Protein AF-A0A7V9UCH5-F1 (afdb_monomer)

Solvent-accessible surface area (backbone atoms only — not comparable to full-atom values): 6329 Å² total; per-residue (Å²): 88,45,33,41,37,42,31,47,57,56,48,76,75,49,73,40,84,91,76,54,32,38,32,29,45,32,47,28,43,36,39,64,45,39,41,40,34,38,43,32,43,37,39,33,37,66,44,87,89,58,52,33,31,42,31,33,33,50,30,40,36,44,40,34,38,78,88,74,46,42,37,34,37,34,35,42,26,71,41,32,39,32,41,42,86,76,27,41,30,43,34,37,29,34,36,76,25,32,34,72,64,29,42,76,19,37,38,40,36,38,35,43,33,41,55,63,78,67,40,28,42,34,42,37,42,34,56,67,53,66,57,74,89,129

Sequence (134 aa):
MKGEFQQLAAAPTGYDPETEKFTAVGIASVTGDLAGFWVEHLKFTIDPLTGNAKGTSDQTFYGRASDGTSGTLRVFERIVTIDGATHVSHAEGKILGGTGDWKKSSGYYWADGFLAGPTGVGDWCANWVRPRRG

Secondary structure (DSSP, 8-state):
-EEEEEEEPPEEEEEETTTTEEEEEEEEEEEESEEEEEEEEEEEEE-TTT--EEEEEEEEEEEEETTS-EEEEEEEEEEEEE-TTT-EEEEEEEEEEESGGGTT-EEEEEEEEEEETTEEEEEEEEEEEPPPP-

Radius of gyration: 15.06 Å; Cα contacts (8 Å, |Δi|>4): 393; chains: 1; bounding box: 37×26×45 Å

Nearest PDB structures (foldseek):
  3jty-assembly4_D  TM=3.727E-01  e=6.608E+00  Pseudomonas protegens Pf-5

Foldseek 3Di:
DKWKKKWFDWAWDDADPVVQKTWTWIKIAIDDQWGFMKIKIWIWHADPVFRKIWTKIWIKTFTAGPVGFGWIWTKIWPIWIAGSVQQKIKTKIWTPAIDGQTGPKIWIKMWIWGQPDRMIMTMIDIDMDGDDDD

Structure (mmCIF, N/CA/C/O backbone):
data_AF-A0A7V9UCH5-F1
#
_entry.id   AF-A0A7V9UCH5-F1
#
loop_
_atom_site.group_PDB
_atom_site.id
_atom_site.type_symbol
_atom_site.label_atom_id
_atom_site.label_alt_id
_atom_site.label_comp_id
_atom_site.label_asym_id
_atom_site.label_entity_id
_atom_site.label_seq_id
_atom_site.pdbx_PDB_ins_code
_atom_site.Cartn_x
_atom_site.Cartn_y
_atom_site.Cartn_z
_atom_site.occupancy
_atom_site.B_iso_or_equiv
_atom_site.auth_seq_id
_atom_site.auth_comp_id
_atom_site.auth_asym_id
_atom_site.auth_atom_id
_atom_site.pdbx_PDB_model_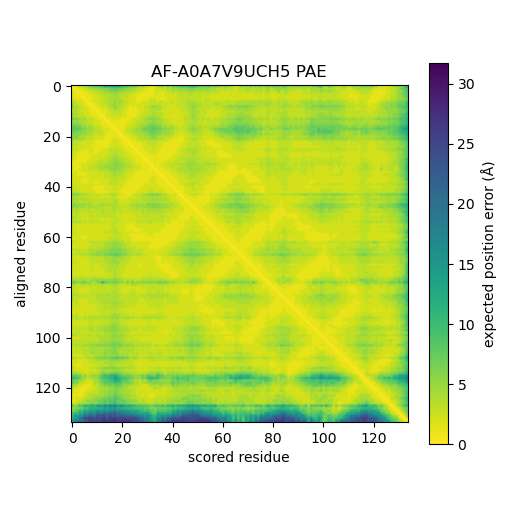num
ATOM 1 N N . MET A 1 1 ? -5.485 -8.896 12.010 1.00 88.62 1 MET A N 1
ATOM 2 C CA . MET A 1 1 ? -6.548 -8.577 11.042 1.00 88.62 1 MET A CA 1
ATOM 3 C C . MET A 1 1 ? -6.059 -8.933 9.663 1.00 88.62 1 MET A C 1
ATOM 5 O O . MET A 1 1 ? -4.854 -8.869 9.447 1.00 88.62 1 MET A O 1
ATOM 9 N N . LYS A 1 2 ? -6.957 -9.345 8.780 1.00 94.38 2 LYS A N 1
ATOM 10 C CA . LYS A 1 2 ? -6.638 -9.782 7.427 1.00 94.38 2 LYS A CA 1
ATOM 11 C C . LYS A 1 2 ? -7.777 -9.483 6.464 1.00 94.38 2 LYS A C 1
ATOM 13 O O . LYS A 1 2 ? -8.922 -9.287 6.886 1.00 94.38 2 LYS A O 1
ATOM 18 N N . GLY A 1 3 ? -7.469 -9.519 5.182 1.00 94.94 3 GLY A N 1
ATOM 19 C CA . GLY A 1 3 ? -8.465 -9.403 4.138 1.00 94.94 3 GLY A CA 1
ATOM 20 C C . GLY A 1 3 ? -7.841 -9.354 2.758 1.00 94.94 3 GLY A C 1
ATOM 21 O O . GLY A 1 3 ? -6.657 -9.630 2.597 1.00 94.94 3 GLY A O 1
ATOM 22 N N . GLU A 1 4 ? -8.657 -8.951 1.800 1.00 96.94 4 GLU A N 1
ATOM 23 C CA . GLU A 1 4 ? -8.304 -8.872 0.388 1.00 96.94 4 GLU A CA 1
ATOM 24 C C . GLU A 1 4 ? -8.327 -7.413 -0.065 1.00 96.94 4 GLU A C 1
ATOM 26 O O . GLU A 1 4 ? -9.062 -6.582 0.493 1.00 96.94 4 GLU A O 1
ATOM 31 N N . PHE A 1 5 ? -7.556 -7.105 -1.102 1.00 96.62 5 PHE A N 1
ATOM 32 C CA . PHE A 1 5 ? -7.622 -5.834 -1.803 1.00 96.62 5 PHE A CA 1
ATOM 33 C C . PHE A 1 5 ? -7.797 -6.020 -3.311 1.00 96.62 5 PHE A C 1
ATOM 35 O O . PHE A 1 5 ? -7.353 -7.000 -3.910 1.00 96.62 5 PHE A O 1
ATOM 42 N N . GLN A 1 6 ? -8.426 -5.025 -3.930 1.00 96.62 6 GLN A N 1
ATOM 43 C CA . GLN A 1 6 ? -8.403 -4.818 -5.374 1.00 96.62 6 GLN A CA 1
ATOM 44 C C . GLN A 1 6 ? -7.876 -3.420 -5.645 1.00 96.62 6 GLN A C 1
ATOM 46 O O . GLN A 1 6 ? -8.398 -2.445 -5.104 1.00 96.6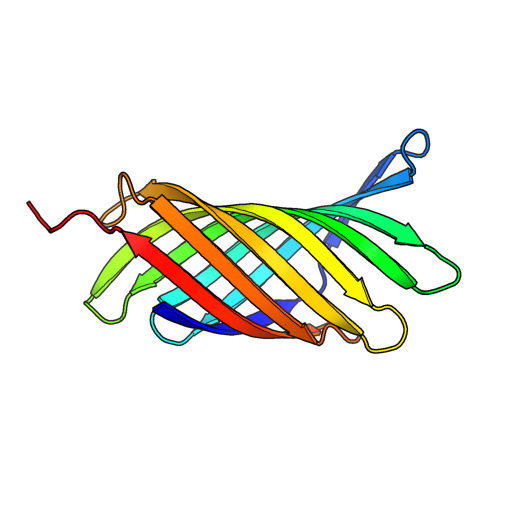2 6 GLN A O 1
ATOM 51 N N . GLN A 1 7 ? -6.851 -3.326 -6.477 1.00 94.56 7 GLN A N 1
ATOM 52 C CA . GLN A 1 7 ? -6.137 -2.098 -6.770 1.00 94.56 7 GLN A CA 1
ATOM 53 C C . GLN A 1 7 ? -6.377 -1.659 -8.208 1.00 94.56 7 GLN A C 1
ATOM 55 O O . GLN A 1 7 ? -6.352 -2.470 -9.133 1.00 94.56 7 GLN A O 1
ATOM 60 N N . LEU A 1 8 ? -6.582 -0.360 -8.399 1.00 91.94 8 LEU A N 1
ATOM 61 C CA . LEU A 1 8 ? -6.499 0.268 -9.713 1.00 91.94 8 LEU A CA 1
ATOM 6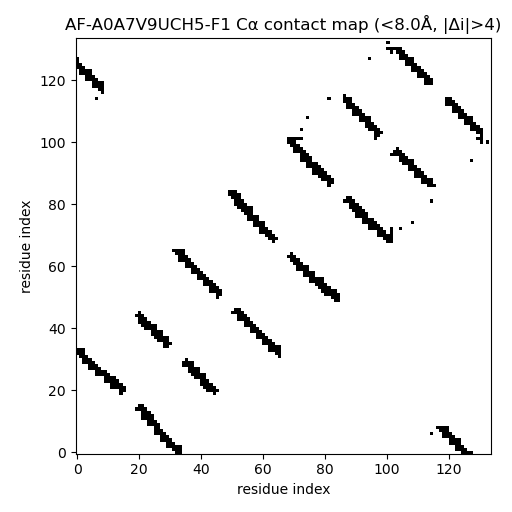2 C C . LEU A 1 8 ? -5.059 0.703 -9.985 1.00 91.94 8 LEU A C 1
ATOM 64 O O . LEU A 1 8 ? -4.315 1.022 -9.055 1.00 91.94 8 LEU A O 1
ATOM 68 N N . ALA A 1 9 ? -4.679 0.770 -11.260 1.00 88.06 9 ALA A N 1
ATOM 69 C CA . ALA A 1 9 ? -3.397 1.332 -11.656 1.00 88.06 9 ALA A CA 1
ATOM 70 C C . ALA A 1 9 ? -3.205 2.729 -11.052 1.00 88.06 9 ALA A C 1
ATOM 72 O O . ALA A 1 9 ? -4.069 3.603 -11.168 1.00 88.06 9 ALA A O 1
ATOM 73 N N . ALA A 1 10 ? -2.057 2.931 -10.408 1.00 91.88 10 ALA A N 1
ATOM 74 C CA . ALA A 1 10 ? -1.714 4.220 -9.841 1.00 91.88 10 ALA A CA 1
ATOM 75 C C . ALA A 1 10 ? -1.480 5.244 -10.959 1.00 91.88 10 ALA A C 1
ATOM 77 O O . ALA A 1 10 ? -0.784 4.972 -11.938 1.00 91.88 10 ALA A O 1
ATOM 78 N N . ALA A 1 11 ? -2.039 6.440 -10.798 1.00 93.56 11 ALA A N 1
ATOM 79 C CA . ALA A 1 11 ? -1.849 7.538 -11.732 1.00 93.56 11 ALA A CA 1
ATOM 80 C C . ALA A 1 11 ? -0.510 8.236 -11.440 1.00 93.56 11 ALA A C 1
ATOM 82 O O . ALA A 1 11 ? -0.335 8.745 -10.325 1.00 93.56 11 ALA A O 1
ATOM 83 N N . PRO A 1 12 ? 0.433 8.298 -12.399 1.00 93.56 12 PRO A N 1
ATOM 84 C CA . PRO A 1 12 ? 1.668 9.052 -12.224 1.00 93.56 12 PRO A CA 1
ATOM 85 C C . PRO A 1 12 ? 1.373 10.535 -11.990 1.00 93.56 12 PRO A C 1
ATOM 87 O O . PRO A 1 12 ? 0.542 11.133 -12.671 1.00 93.56 12 PRO A O 1
ATOM 90 N N . THR A 1 13 ? 2.071 11.136 -11.035 1.00 97.00 13 THR A N 1
ATOM 91 C CA . THR A 1 13 ? 1.947 12.560 -10.688 1.00 97.00 13 THR A CA 1
ATOM 92 C C . THR A 1 13 ? 3.239 13.339 -10.894 1.00 97.00 13 THR A C 1
ATOM 94 O O . THR A 1 13 ? 3.208 14.567 -10.912 1.00 97.00 13 THR A O 1
ATOM 97 N N . GLY A 1 14 ? 4.367 12.653 -11.077 1.00 95.19 14 GLY A N 1
ATOM 98 C CA . GLY A 1 14 ? 5.650 13.295 -11.316 1.00 95.19 14 GLY A CA 1
ATOM 99 C C . GLY A 1 14 ? 6.779 12.303 -11.556 1.00 95.19 14 GLY A C 1
ATOM 100 O O . GLY A 1 14 ? 6.663 11.111 -11.264 1.00 95.19 14 GLY A O 1
ATOM 101 N N . TYR A 1 15 ? 7.875 12.831 -12.091 1.00 95.31 15 TYR A N 1
ATOM 102 C CA . TYR A 1 15 ? 9.137 12.133 -12.275 1.00 95.31 15 TYR A CA 1
ATOM 103 C C . TYR A 1 15 ? 10.279 13.096 -11.961 1.00 95.31 15 TYR A C 1
ATOM 105 O O . TYR A 1 15 ? 10.307 14.215 -12.475 1.00 95.31 15 TYR A O 1
ATOM 113 N N . ASP A 1 16 ? 11.193 12.659 -11.106 1.00 93.31 16 ASP A N 1
ATOM 114 C CA . ASP A 1 16 ? 12.435 13.354 -10.803 1.00 93.31 16 ASP A CA 1
ATOM 115 C C . ASP A 1 16 ? 13.585 12.667 -11.558 1.00 93.31 16 ASP A C 1
ATOM 117 O O . ASP A 1 16 ? 13.951 11.544 -11.197 1.00 93.31 16 ASP A O 1
ATOM 121 N N . PRO A 1 17 ? 14.158 13.308 -12.593 1.00 89.69 17 PRO A N 1
ATOM 122 C CA . PRO A 1 17 ? 15.239 12.727 -13.380 1.00 89.69 17 PRO A CA 1
ATOM 123 C C . PRO A 1 17 ? 16.577 12.662 -12.637 1.00 89.69 17 PRO A C 1
ATOM 125 O O . PRO A 1 17 ? 17.435 11.890 -13.047 1.00 89.69 17 PRO A O 1
ATOM 128 N N . GLU A 1 18 ? 16.787 13.443 -11.572 1.00 91.12 18 GLU A N 1
ATOM 129 C CA . GLU A 1 18 ? 18.043 13.407 -10.810 1.00 91.12 18 GLU A CA 1
ATOM 130 C C . GLU A 1 18 ? 18.102 12.189 -9.890 1.00 91.12 18 GLU A C 1
ATOM 132 O O . GLU A 1 18 ? 19.169 11.621 -9.660 1.00 91.12 18 GLU A O 1
ATOM 137 N N . THR A 1 19 ? 16.948 11.789 -9.353 1.00 88.06 19 THR A N 1
ATOM 138 C CA . THR A 1 19 ? 16.840 10.638 -8.449 1.00 88.06 19 THR A CA 1
ATOM 139 C C . THR A 1 19 ? 16.214 9.405 -9.094 1.00 88.06 19 THR A C 1
ATOM 141 O O . THR A 1 19 ? 16.108 8.376 -8.425 1.00 88.06 19 THR A O 1
ATOM 144 N N . GLU A 1 20 ? 15.802 9.511 -10.360 1.00 90.06 20 GLU A N 1
ATOM 145 C CA . GLU A 1 20 ? 15.079 8.493 -11.139 1.00 90.06 20 GLU A CA 1
ATOM 146 C C . GLU A 1 20 ? 13.816 7.976 -10.422 1.00 90.06 20 GLU A C 1
ATOM 148 O O . GLU A 1 20 ? 13.431 6.807 -10.525 1.00 90.06 20 GLU A O 1
ATOM 153 N N . LYS A 1 21 ? 13.159 8.857 -9.656 1.00 94.06 21 LYS A N 1
ATOM 154 C CA . LYS A 1 21 ? 11.978 8.519 -8.854 1.00 94.06 21 LYS A CA 1
ATOM 155 C C . LYS A 1 21 ? 10.703 9.018 -9.497 1.00 94.06 21 LYS A C 1
ATOM 157 O O . LYS A 1 21 ? 10.551 10.196 -9.806 1.00 94.06 21 LYS A O 1
ATOM 162 N N . PHE A 1 22 ? 9.734 8.126 -9.574 1.00 94.44 22 PHE A N 1
ATOM 163 C CA . PHE A 1 22 ? 8.364 8.429 -9.934 1.00 94.44 22 PHE A CA 1
ATOM 164 C C . PHE A 1 22 ? 7.530 8.651 -8.677 1.00 94.44 22 PHE A C 1
ATOM 166 O O . PHE A 1 22 ? 7.704 7.968 -7.661 1.00 94.44 22 PHE A O 1
ATOM 173 N N . THR A 1 23 ? 6.586 9.579 -8.763 1.00 96.81 23 THR A N 1
ATOM 174 C CA . THR A 1 23 ? 5.501 9.710 -7.792 1.00 96.81 23 THR A CA 1
ATOM 175 C C . THR A 1 23 ? 4.187 9.326 -8.444 1.00 96.81 23 THR A C 1
ATOM 177 O O . THR A 1 23 ? 3.954 9.644 -9.610 1.00 96.81 23 THR A O 1
ATOM 180 N N . ALA A 1 24 ? 3.310 8.661 -7.699 1.00 96.06 24 ALA A N 1
ATOM 181 C CA . ALA A 1 24 ? 1.983 8.293 -8.181 1.00 96.06 24 ALA A CA 1
ATOM 182 C C . ALA A 1 24 ? 0.951 8.314 -7.055 1.00 96.06 24 ALA A C 1
ATOM 184 O O . ALA A 1 24 ? 1.306 8.298 -5.873 1.00 96.06 24 ALA A O 1
ATOM 185 N N . VAL A 1 25 ? -0.324 8.347 -7.434 1.00 97.12 25 VAL A N 1
ATOM 186 C CA . VAL A 1 25 ? -1.451 8.196 -6.512 1.00 97.12 25 VAL A CA 1
ATOM 187 C C . VAL A 1 25 ? -2.264 6.969 -6.901 1.00 97.12 25 VAL A C 1
ATOM 189 O O . VAL A 1 25 ? -2.685 6.844 -8.051 1.00 97.12 25 VAL A O 1
ATOM 192 N N . GLY A 1 26 ? -2.463 6.066 -5.946 1.00 94.94 26 GLY A N 1
ATOM 193 C CA . GLY A 1 26 ? -3.224 4.829 -6.101 1.00 94.94 26 GLY A CA 1
ATOM 194 C C . GLY A 1 26 ? -4.483 4.810 -5.241 1.00 94.94 26 GLY A C 1
ATOM 195 O O . GLY A 1 26 ? -4.596 5.544 -4.256 1.00 94.94 26 GLY A O 1
ATOM 196 N N . ILE A 1 27 ? -5.433 3.959 -5.627 1.00 96.38 27 ILE A N 1
ATOM 197 C CA . ILE A 1 27 ? -6.604 3.619 -4.818 1.00 96.38 27 ILE A CA 1
ATOM 198 C C . ILE A 1 27 ? -6.766 2.102 -4.835 1.00 96.38 27 ILE A C 1
ATOM 200 O O . ILE A 1 27 ? -6.753 1.487 -5.907 1.00 96.38 27 ILE A O 1
ATOM 204 N N . ALA A 1 28 ? -6.979 1.521 -3.656 1.00 96.31 28 ALA A N 1
ATOM 205 C CA . ALA A 1 28 ? -7.300 0.110 -3.502 1.00 96.31 28 ALA A CA 1
ATOM 206 C C . ALA A 1 28 ? -8.554 -0.065 -2.644 1.00 96.31 28 ALA A C 1
ATOM 208 O O . ALA A 1 28 ? -8.639 0.470 -1.542 1.00 96.31 28 ALA A O 1
ATOM 209 N N . SER A 1 29 ? -9.545 -0.812 -3.125 1.00 97.56 29 SER A N 1
ATOM 210 C CA . SER A 1 29 ? -10.682 -1.231 -2.301 1.00 97.56 29 SER A CA 1
ATOM 211 C C . SER A 1 29 ? -10.296 -2.420 -1.433 1.00 97.56 29 SER A C 1
ATOM 213 O O . SER A 1 29 ? -9.546 -3.282 -1.883 1.00 97.56 29 SER A O 1
ATOM 215 N N . VAL A 1 30 ? -10.836 -2.485 -0.219 1.00 96.44 30 VAL A N 1
ATOM 216 C CA . VAL A 1 30 ? -10.476 -3.476 0.799 1.00 96.44 30 VAL A CA 1
ATOM 217 C C . VAL A 1 30 ? -11.722 -4.169 1.325 1.00 96.44 30 VAL A C 1
ATOM 219 O O . VAL A 1 30 ? -12.726 -3.509 1.615 1.00 96.44 30 VAL A O 1
ATOM 222 N N . THR A 1 31 ? -11.635 -5.485 1.505 1.00 96.69 31 THR A N 1
ATOM 223 C CA . THR A 1 31 ? -12.650 -6.301 2.184 1.00 96.69 31 THR A CA 1
ATOM 224 C C . THR A 1 31 ? -12.002 -7.269 3.184 1.00 96.69 31 THR A C 1
ATOM 226 O O . THR A 1 31 ? -10.781 -7.414 3.204 1.00 96.69 31 THR A O 1
ATOM 229 N N . GLY A 1 32 ? -12.802 -7.907 4.049 1.00 94.56 32 GLY A N 1
ATOM 230 C CA . GLY A 1 32 ? -12.335 -8.795 5.122 1.00 94.56 32 GLY A CA 1
ATOM 231 C C . GLY A 1 32 ? -12.621 -8.221 6.511 1.00 94.56 32 GLY A C 1
ATOM 232 O O . GLY A 1 32 ? -13.730 -7.753 6.776 1.00 94.56 32 GLY A O 1
ATOM 233 N N . ASP A 1 33 ? -11.624 -8.232 7.403 1.00 94.06 33 ASP A N 1
ATOM 234 C CA . ASP A 1 33 ? -11.750 -7.643 8.748 1.00 94.06 33 ASP A CA 1
ATOM 235 C C . ASP A 1 33 ? -11.978 -6.123 8.710 1.00 94.06 33 ASP A C 1
ATOM 237 O O . ASP A 1 33 ? -12.541 -5.548 9.647 1.00 94.06 33 ASP A O 1
ATOM 241 N N . LEU A 1 34 ? -11.551 -5.483 7.619 1.00 94.00 34 LEU A N 1
ATOM 242 C CA . LEU A 1 34 ? -11.832 -4.095 7.276 1.00 94.00 34 LEU A CA 1
ATOM 243 C C . LEU A 1 34 ? -12.585 -4.043 5.943 1.00 94.00 34 LEU A C 1
ATOM 245 O O . LEU A 1 34 ? -12.320 -4.833 5.041 1.00 94.00 34 LEU A O 1
ATOM 249 N N . ALA A 1 35 ? -13.493 -3.081 5.808 1.00 97.31 35 ALA A N 1
ATOM 250 C CA . ALA A 1 35 ? -14.190 -2.780 4.564 1.00 97.31 35 ALA A CA 1
ATOM 251 C C . ALA A 1 35 ? -14.096 -1.280 4.266 1.00 97.31 35 ALA A C 1
ATOM 253 O O . ALA A 1 35 ? -14.467 -0.456 5.111 1.00 97.31 35 ALA A O 1
ATOM 254 N N . GLY A 1 36 ? -13.598 -0.923 3.082 1.00 97.50 36 GLY A N 1
ATOM 255 C CA . GLY A 1 36 ? -13.328 0.468 2.718 1.00 97.50 36 GLY A CA 1
ATOM 256 C C . GLY A 1 36 ? -12.367 0.599 1.541 1.00 97.50 36 GLY A C 1
ATOM 257 O O . GLY A 1 36 ? -12.372 -0.240 0.643 1.00 97.50 36 GLY A O 1
ATOM 258 N N . PHE A 1 37 ? -11.541 1.643 1.550 1.00 97.69 37 PHE A N 1
ATOM 259 C CA . PHE A 1 37 ? -10.507 1.848 0.536 1.00 97.69 37 PHE A CA 1
ATOM 260 C C . PHE A 1 37 ? -9.264 2.548 1.095 1.00 97.69 37 PHE A C 1
ATOM 262 O O . PHE A 1 37 ? -9.357 3.351 2.025 1.00 97.69 37 PHE A O 1
ATOM 269 N N . TRP A 1 38 ? -8.110 2.256 0.505 1.00 97.06 38 TRP A N 1
ATOM 270 C CA . TRP A 1 38 ? -6.865 2.999 0.662 1.00 97.06 38 TRP A CA 1
ATOM 271 C C . TRP A 1 38 ? -6.760 4.093 -0.397 1.00 97.06 38 TRP A C 1
ATOM 273 O O . TRP A 1 38 ? -7.128 3.890 -1.552 1.00 97.06 38 TRP A O 1
ATOM 283 N N . VAL A 1 39 ? -6.223 5.241 0.006 1.00 97.75 39 VAL A N 1
ATOM 284 C CA . VAL A 1 39 ? -5.608 6.231 -0.883 1.00 97.75 39 VAL A CA 1
ATOM 285 C C . VAL A 1 39 ? -4.111 6.185 -0.632 1.00 97.75 39 VAL A C 1
ATOM 287 O O . VAL A 1 39 ? -3.679 6.325 0.513 1.00 97.75 39 VAL A O 1
ATOM 290 N N . GLU A 1 40 ? -3.334 5.997 -1.688 1.00 96.38 40 GLU A N 1
ATOM 291 C CA . GLU A 1 40 ? -1.910 5.685 -1.608 1.00 96.38 40 GLU A CA 1
ATOM 292 C C . GLU A 1 40 ? -1.090 6.761 -2.309 1.00 96.38 40 GLU A C 1
ATOM 294 O O . GLU A 1 40 ? -1.358 7.099 -3.460 1.00 96.38 40 GLU A O 1
ATOM 299 N N . HIS A 1 41 ? -0.062 7.276 -1.642 1.00 97.50 41 HIS A N 1
ATOM 300 C CA . HIS A 1 41 ? 0.931 8.163 -2.234 1.00 97.50 41 HIS A CA 1
ATOM 301 C C . HIS A 1 41 ? 2.253 7.420 -2.369 1.00 97.50 41 HIS A C 1
ATOM 303 O O . HIS A 1 41 ? 2.987 7.229 -1.397 1.00 97.50 41 HIS A O 1
ATOM 309 N N . LEU A 1 42 ? 2.554 7.022 -3.598 1.00 96.19 42 LEU A N 1
ATOM 310 C CA . LEU A 1 42 ? 3.661 6.141 -3.928 1.00 96.19 42 LEU A CA 1
ATOM 311 C C . LEU A 1 42 ? 4.884 6.948 -4.362 1.00 96.19 42 LEU A C 1
ATOM 313 O O . LEU A 1 42 ? 4.770 7.956 -5.066 1.00 96.19 42 LEU A O 1
ATOM 317 N N . LYS A 1 43 ? 6.065 6.467 -3.972 1.00 96.81 43 LYS A N 1
ATOM 318 C CA . LYS A 1 43 ? 7.363 6.918 -4.487 1.00 96.81 43 LYS A CA 1
ATOM 319 C C . LYS A 1 43 ? 8.198 5.701 -4.843 1.00 96.81 43 LYS A C 1
ATOM 321 O O . LYS A 1 43 ? 8.521 4.933 -3.940 1.00 96.81 43 LYS A O 1
ATOM 326 N N . PHE A 1 44 ? 8.562 5.531 -6.109 1.00 94.88 44 PHE A N 1
ATOM 327 C CA . PHE A 1 44 ? 9.257 4.332 -6.583 1.00 94.88 44 PHE A CA 1
ATOM 328 C C . PHE A 1 44 ? 10.318 4.635 -7.638 1.00 94.88 44 PHE A C 1
ATOM 330 O O . PHE A 1 44 ? 10.235 5.622 -8.362 1.00 94.88 44 PHE A O 1
ATOM 337 N N . THR A 1 45 ? 11.301 3.751 -7.726 1.00 95.00 45 THR A N 1
ATOM 338 C CA . THR A 1 45 ? 12.225 3.611 -8.856 1.00 95.00 45 THR A CA 1
ATOM 339 C C . THR A 1 45 ? 11.809 2.384 -9.663 1.00 95.00 45 THR A C 1
ATOM 341 O O . THR A 1 45 ? 11.434 1.377 -9.055 1.00 95.00 45 THR A O 1
ATOM 344 N N . ILE A 1 46 ? 11.892 2.450 -10.992 1.00 92.56 46 ILE A N 1
ATOM 345 C CA . ILE A 1 46 ? 11.612 1.322 -11.895 1.00 92.56 46 ILE A CA 1
ATOM 346 C C . ILE A 1 46 ? 12.857 1.055 -12.729 1.00 92.56 46 ILE A C 1
ATOM 348 O O . ILE A 1 46 ? 13.380 1.972 -13.354 1.00 92.56 46 ILE A O 1
ATOM 352 N N . ASP A 1 47 ? 13.296 -0.198 -12.770 1.00 92.88 47 ASP A N 1
ATOM 353 C CA . ASP A 1 47 ? 14.254 -0.659 -13.768 1.00 92.88 47 ASP A CA 1
ATOM 354 C C . ASP A 1 47 ? 13.512 -0.877 -15.100 1.00 92.88 47 ASP A C 1
ATOM 356 O O . ASP A 1 47 ? 12.671 -1.776 -15.189 1.00 92.88 47 ASP A O 1
ATOM 360 N N . PRO A 1 48 ? 13.793 -0.084 -16.149 1.00 88.00 48 PRO A N 1
ATOM 361 C CA . PRO A 1 48 ? 13.075 -0.176 -17.416 1.00 88.00 48 PRO A CA 1
ATOM 362 C C . PRO A 1 48 ? 13.373 -1.461 -18.202 1.00 88.00 48 PRO A C 1
ATOM 364 O O . PRO A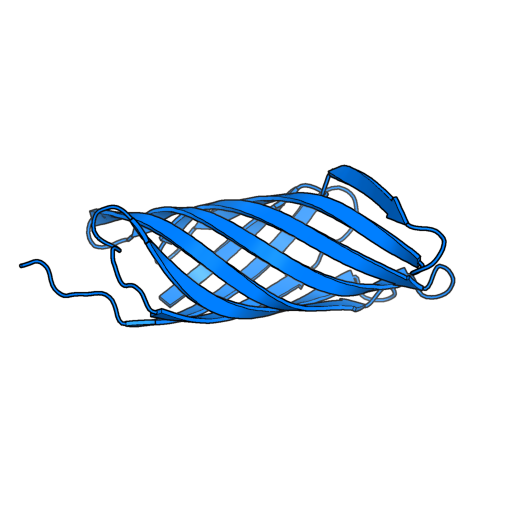 1 48 ? 12.618 -1.790 -19.114 1.00 88.00 48 PRO A O 1
ATOM 367 N N . LEU A 1 49 ? 14.456 -2.182 -17.889 1.00 93.31 49 LEU A N 1
ATOM 368 C CA . LEU A 1 49 ? 14.817 -3.426 -18.574 1.00 93.31 49 LEU A CA 1
ATOM 369 C C . LEU A 1 49 ? 14.071 -4.624 -17.997 1.00 93.31 49 LEU A C 1
ATOM 371 O O . LEU A 1 49 ? 13.639 -5.500 -18.743 1.00 93.31 49 LEU A O 1
ATOM 375 N N . THR A 1 50 ? 13.946 -4.673 -16.672 1.00 94.81 50 THR A N 1
ATOM 376 C CA . THR A 1 50 ? 13.326 -5.805 -15.968 1.00 94.81 50 THR A CA 1
ATOM 377 C C . THR A 1 50 ? 11.880 -5.540 -15.565 1.00 94.81 50 THR A C 1
ATOM 379 O O . THR A 1 50 ? 11.153 -6.482 -15.273 1.00 94.81 50 THR A O 1
ATOM 382 N N . GLY A 1 51 ? 11.455 -4.274 -15.531 1.00 91.94 51 GLY A N 1
ATOM 383 C CA . GLY A 1 51 ? 10.172 -3.850 -14.972 1.00 91.94 51 GLY A CA 1
ATOM 384 C C . GLY A 1 51 ? 10.122 -3.906 -13.442 1.00 91.94 51 GLY A C 1
ATOM 385 O O . GLY A 1 51 ? 9.077 -3.617 -12.863 1.00 91.94 51 GLY A O 1
ATOM 386 N N . ASN A 1 52 ? 11.224 -4.273 -12.776 1.00 95.56 52 ASN A N 1
ATOM 387 C CA . ASN A 1 52 ? 11.275 -4.338 -11.322 1.00 95.56 52 ASN A CA 1
ATOM 388 C C . ASN A 1 52 ? 11.089 -2.944 -10.728 1.00 95.56 52 ASN A C 1
ATOM 390 O O . ASN A 1 52 ? 11.775 -1.996 -11.117 1.00 95.56 52 ASN A O 1
ATOM 394 N N . ALA A 1 53 ? 10.208 -2.832 -9.741 1.00 94.25 53 ALA A N 1
ATOM 395 C CA . ALA A 1 53 ? 9.961 -1.584 -9.037 1.00 94.25 53 ALA A CA 1
ATOM 396 C C . ALA A 1 53 ? 10.263 -1.730 -7.548 1.00 94.25 53 ALA A C 1
ATOM 398 O O . ALA A 1 53 ? 9.996 -2.767 -6.938 1.00 94.25 53 ALA A O 1
ATOM 399 N N . LYS A 1 54 ? 10.788 -0.665 -6.941 1.00 96.69 54 LYS A N 1
ATOM 400 C CA . LYS A 1 54 ? 10.959 -0.579 -5.489 1.00 96.69 54 LYS A CA 1
ATOM 401 C C . LYS A 1 54 ? 10.662 0.823 -4.988 1.00 96.69 54 LYS A C 1
ATOM 403 O O . LYS A 1 54 ? 11.035 1.804 -5.626 1.00 96.69 54 LYS A O 1
ATOM 408 N N . GLY A 1 55 ? 10.034 0.928 -3.825 1.00 96.06 55 GLY A N 1
ATOM 409 C CA . GLY A 1 55 ? 9.613 2.214 -3.302 1.00 96.06 55 GLY A CA 1
ATOM 410 C C . GLY A 1 55 ? 9.082 2.207 -1.878 1.00 96.06 55 GLY A C 1
ATOM 411 O O . GLY A 1 55 ? 9.344 1.307 -1.082 1.00 96.06 55 GLY A O 1
ATOM 412 N N . THR A 1 56 ? 8.335 3.266 -1.591 1.00 97.31 56 THR A N 1
ATOM 413 C CA . THR A 1 56 ? 7.612 3.517 -0.342 1.00 97.31 56 THR A CA 1
ATOM 414 C C . THR A 1 56 ? 6.201 4.001 -0.656 1.00 97.31 56 THR A C 1
ATOM 416 O O . THR A 1 56 ? 6.005 4.645 -1.692 1.00 97.31 56 THR A O 1
ATOM 419 N N . SER A 1 57 ? 5.266 3.806 0.270 1.00 97.44 57 SER A N 1
ATOM 420 C CA . SER A 1 57 ? 3.902 4.334 0.174 1.00 97.44 57 SER A CA 1
ATOM 421 C C . SER A 1 57 ? 3.481 5.017 1.474 1.00 97.44 57 SER A C 1
ATOM 423 O O . SER A 1 57 ? 3.691 4.473 2.557 1.00 97.44 57 SER A O 1
ATOM 425 N N . ASP A 1 58 ? 2.876 6.201 1.389 1.00 97.94 58 ASP A N 1
ATOM 426 C CA . ASP A 1 58 ? 2.114 6.802 2.494 1.00 97.94 58 ASP A CA 1
ATOM 427 C C . ASP A 1 58 ? 0.630 6.648 2.177 1.00 97.94 58 ASP A C 1
ATOM 429 O O . ASP A 1 58 ? 0.134 7.201 1.193 1.00 97.94 58 ASP A O 1
ATOM 433 N N . GLN A 1 59 ? -0.064 5.859 2.985 1.00 97.25 59 GLN A N 1
ATOM 434 C CA . GLN A 1 59 ? -1.424 5.438 2.717 1.00 97.25 59 GLN A CA 1
ATOM 435 C C . GLN A 1 59 ? -2.380 5.924 3.795 1.00 97.25 59 GLN A C 1
ATOM 437 O O . GLN A 1 59 ? -2.070 5.917 4.991 1.00 97.25 59 GLN A O 1
ATOM 442 N N . THR A 1 60 ? -3.589 6.280 3.374 1.00 98.12 60 THR A N 1
ATOM 443 C CA . THR A 1 60 ? -4.712 6.514 4.280 1.00 98.12 60 THR A CA 1
ATOM 444 C C . THR A 1 60 ? -5.876 5.597 3.933 1.00 98.12 60 THR A C 1
ATOM 446 O O . THR A 1 60 ? -6.412 5.666 2.831 1.00 98.12 60 THR A O 1
ATOM 449 N N . PHE A 1 61 ? -6.285 4.758 4.883 1.00 97.00 61 PHE A N 1
ATOM 450 C CA . PHE A 1 61 ? -7.498 3.952 4.783 1.00 97.00 61 PHE A CA 1
ATOM 451 C C . PHE A 1 61 ? -8.699 4.749 5.253 1.00 97.00 61 PHE A C 1
ATOM 453 O O . PHE A 1 61 ? -8.625 5.433 6.277 1.00 97.00 61 PHE A O 1
ATOM 460 N N . TYR A 1 62 ? -9.821 4.567 4.570 1.00 98.00 62 TYR A N 1
ATOM 461 C CA . TYR A 1 62 ? -11.129 5.080 4.940 1.00 98.00 62 TYR A CA 1
ATOM 462 C C . TYR A 1 62 ? -12.107 3.913 4.984 1.00 98.00 62 TYR A C 1
ATOM 464 O O . TYR A 1 62 ? -12.343 3.266 3.962 1.00 98.00 62 TYR A O 1
ATOM 472 N N . GLY A 1 63 ? -12.702 3.639 6.146 1.00 96.69 63 GLY A N 1
ATOM 473 C CA . GLY A 1 63 ? -13.658 2.543 6.222 1.00 96.69 63 GLY A CA 1
ATOM 474 C C . GLY A 1 63 ? -14.142 2.181 7.614 1.00 96.69 63 GLY A C 1
ATOM 475 O O . GLY A 1 63 ? -14.177 2.996 8.540 1.00 96.69 63 GLY A O 1
ATOM 476 N N . ARG A 1 64 ? -14.531 0.914 7.742 1.00 96.38 64 ARG A N 1
ATOM 477 C CA . ARG A 1 64 ? -15.061 0.306 8.965 1.00 96.38 64 ARG A CA 1
ATOM 478 C C . ARG A 1 64 ? -14.468 -1.077 9.202 1.00 96.38 64 ARG A C 1
ATOM 480 O O . ARG A 1 64 ? -14.040 -1.732 8.257 1.00 96.38 64 ARG A O 1
ATOM 487 N N . ALA A 1 65 ? -14.485 -1.522 10.450 1.00 94.00 65 ALA A N 1
ATOM 488 C CA . ALA A 1 65 ? -14.111 -2.873 10.843 1.00 94.00 65 ALA A CA 1
ATOM 489 C C . ALA A 1 65 ? -15.355 -3.751 11.039 1.00 94.00 65 ALA A C 1
ATOM 491 O O . ALA A 1 65 ? -16.470 -3.247 11.207 1.00 94.00 65 ALA A O 1
ATOM 492 N N . SER A 1 66 ? -15.162 -5.068 11.049 1.00 91.56 66 SER A N 1
ATOM 493 C CA . SER A 1 66 ? -16.231 -6.060 11.246 1.00 91.56 66 SER A CA 1
ATOM 494 C C . SER A 1 66 ? -16.957 -5.942 12.595 1.00 91.56 66 SER A C 1
ATOM 496 O O . SER A 1 66 ? -18.122 -6.314 12.699 1.00 91.56 66 SER A O 1
ATOM 498 N N . ASP A 1 67 ? -16.316 -5.356 13.610 1.00 91.00 67 ASP A N 1
ATOM 499 C CA . ASP A 1 67 ? -16.915 -5.064 14.921 1.00 91.00 67 ASP A CA 1
ATOM 500 C C . ASP A 1 67 ? -17.739 -3.762 14.973 1.00 91.00 67 ASP A C 1
ATOM 502 O O . ASP A 1 67 ? -18.155 -3.318 16.046 1.00 91.00 67 ASP A O 1
ATOM 506 N N . GLY A 1 68 ? -17.969 -3.129 13.820 1.00 92.19 68 GLY A N 1
ATOM 507 C CA . GLY A 1 68 ? -18.773 -1.917 13.690 1.00 92.19 68 GLY A CA 1
ATOM 508 C C . GLY A 1 68 ? -18.047 -0.621 14.053 1.00 92.19 68 GLY A C 1
ATOM 509 O O . GLY A 1 68 ? -18.675 0.436 14.024 1.00 92.19 68 GLY A O 1
ATOM 510 N N . THR A 1 69 ? -16.753 -0.661 14.388 1.00 93.56 69 THR A N 1
ATOM 511 C CA . THR A 1 69 ? -15.948 0.563 14.548 1.00 93.56 69 THR A CA 1
ATOM 512 C C . THR A 1 69 ? -15.598 1.193 13.201 1.00 93.56 69 THR A C 1
ATOM 514 O O . THR A 1 69 ? -15.510 0.499 12.186 1.00 93.56 69 THR A O 1
ATOM 517 N N . SER A 1 70 ? -15.387 2.509 13.170 1.00 95.88 70 SER A N 1
ATOM 518 C CA . SER A 1 70 ? -15.064 3.234 11.932 1.00 95.88 70 SER A CA 1
ATOM 519 C C . SER A 1 70 ? -14.103 4.403 12.139 1.00 95.88 70 SER A C 1
ATOM 521 O O . SER A 1 70 ? -13.964 4.947 13.240 1.00 95.88 70 SER A O 1
ATOM 523 N N . GLY A 1 71 ? -13.432 4.797 11.060 1.00 95.62 71 GLY A N 1
ATOM 524 C CA . GLY A 1 71 ? -12.485 5.902 11.069 1.00 95.62 71 GLY A CA 1
ATOM 525 C C . GLY A 1 71 ? -11.537 5.857 9.880 1.00 95.62 71 GLY A C 1
ATOM 526 O O . GLY A 1 71 ? -11.843 5.290 8.829 1.00 95.62 71 GLY A O 1
ATOM 527 N N . THR A 1 72 ? -10.364 6.455 10.070 1.00 97.06 72 THR A N 1
ATOM 528 C CA . THR A 1 72 ? -9.248 6.346 9.127 1.00 97.06 72 THR A CA 1
ATOM 529 C C . THR A 1 72 ? -8.018 5.751 9.785 1.00 97.06 72 THR A C 1
ATOM 531 O O . THR A 1 72 ? -7.865 5.843 11.006 1.00 97.06 72 THR A O 1
ATOM 534 N N . LEU A 1 73 ? -7.130 5.166 8.984 1.00 95.81 73 LEU A N 1
ATOM 535 C CA . LEU A 1 73 ? -5.805 4.716 9.416 1.00 95.81 73 LEU A CA 1
ATOM 536 C C . LEU A 1 73 ? -4.758 5.318 8.516 1.00 95.81 73 LEU A C 1
ATOM 538 O O . LEU A 1 73 ? -4.945 5.343 7.307 1.00 95.81 73 LEU A O 1
ATOM 542 N N . ARG A 1 74 ? -3.642 5.736 9.101 1.00 96.94 74 ARG A N 1
ATOM 543 C CA . ARG A 1 74 ? -2.461 6.102 8.332 1.00 96.94 74 ARG A CA 1
ATOM 544 C C . ARG A 1 74 ? -1.440 4.985 8.420 1.00 96.94 74 ARG A C 1
ATOM 546 O O . ARG A 1 74 ? -1.055 4.597 9.526 1.00 96.94 74 ARG A O 1
ATOM 553 N N . VAL A 1 75 ? -0.986 4.508 7.272 1.00 96.81 75 VAL A N 1
ATOM 554 C CA . VAL A 1 75 ? 0.063 3.498 7.144 1.00 96.81 75 VAL A CA 1
ATOM 555 C C . VAL A 1 75 ? 1.203 4.088 6.336 1.00 96.81 75 VAL A C 1
ATOM 557 O O . VAL A 1 75 ? 0.977 4.762 5.341 1.00 96.81 75 VAL A O 1
ATOM 560 N N . PHE A 1 76 ? 2.434 3.837 6.765 1.00 97.69 76 PHE A N 1
ATOM 561 C CA . PHE A 1 76 ? 3.602 4.107 5.938 1.00 97.69 76 PHE A CA 1
ATOM 562 C C . PHE A 1 76 ? 4.318 2.802 5.623 1.00 97.69 76 PHE A C 1
ATOM 564 O O . PHE A 1 76 ? 4.889 2.171 6.521 1.00 97.69 76 PHE A O 1
ATOM 571 N N . GLU A 1 77 ? 4.277 2.416 4.355 1.00 96.31 77 GLU A N 1
ATOM 572 C CA . GLU A 1 77 ? 5.000 1.283 3.797 1.00 96.31 77 GLU A CA 1
ATOM 573 C C . GLU A 1 77 ? 6.431 1.702 3.478 1.00 96.31 77 GLU A C 1
ATOM 575 O O . GLU A 1 77 ? 6.689 2.598 2.669 1.00 96.31 77 GLU A O 1
ATOM 580 N N . ARG A 1 78 ? 7.380 1.058 4.153 1.00 92.94 78 ARG A N 1
ATOM 581 C CA . ARG A 1 78 ? 8.816 1.314 3.981 1.00 92.94 78 ARG A CA 1
ATOM 582 C C . ARG A 1 78 ? 9.414 0.492 2.854 1.00 92.94 78 ARG A C 1
ATOM 584 O O . ARG A 1 78 ? 10.481 0.839 2.355 1.00 92.94 78 ARG A O 1
ATOM 591 N N . ILE A 1 79 ? 8.757 -0.610 2.528 1.00 90.00 79 ILE A N 1
ATOM 592 C CA . ILE A 1 79 ? 9.132 -1.522 1.466 1.00 90.00 79 ILE A CA 1
ATOM 593 C C . ILE A 1 79 ? 7.883 -1.686 0.625 1.00 90.00 79 ILE A C 1
ATOM 595 O O . ILE A 1 79 ? 6.854 -2.098 1.145 1.00 90.00 79 ILE A O 1
ATOM 599 N N . VAL A 1 80 ? 7.992 -1.332 -0.646 1.00 93.88 80 VAL A N 1
ATOM 600 C CA . VAL A 1 80 ? 7.077 -1.743 -1.707 1.00 93.88 80 VAL A CA 1
ATOM 601 C C . VAL A 1 80 ? 7.966 -2.277 -2.813 1.00 93.88 80 VAL A C 1
ATOM 603 O O . VAL A 1 80 ? 8.885 -1.575 -3.236 1.00 93.88 80 VAL A O 1
ATOM 606 N N . THR A 1 81 ? 7.752 -3.510 -3.243 1.00 96.38 81 THR A N 1
ATOM 607 C CA . THR A 1 81 ? 8.508 -4.152 -4.322 1.00 96.38 81 THR A CA 1
ATOM 608 C C . THR A 1 81 ? 7.552 -4.782 -5.311 1.00 96.38 81 THR A C 1
ATOM 610 O O . THR A 1 81 ? 6.555 -5.363 -4.894 1.00 96.38 81 THR A O 1
ATOM 613 N N . ILE A 1 82 ? 7.874 -4.691 -6.597 1.00 95.31 82 ILE A N 1
ATOM 614 C CA . ILE A 1 82 ? 7.170 -5.380 -7.677 1.00 95.31 82 ILE A CA 1
ATOM 615 C C . ILE A 1 82 ? 8.225 -6.094 -8.512 1.00 95.31 82 ILE A C 1
ATOM 617 O O . ILE A 1 82 ? 9.172 -5.459 -8.980 1.00 95.31 82 ILE A O 1
ATOM 621 N N . ASP A 1 83 ? 8.061 -7.397 -8.686 1.00 96.81 83 ASP A N 1
ATOM 622 C CA . ASP A 1 83 ? 8.840 -8.181 -9.636 1.00 96.81 83 ASP A CA 1
ATOM 623 C C . ASP A 1 83 ? 8.236 -7.997 -11.035 1.00 96.81 83 ASP A C 1
ATOM 625 O O . ASP A 1 83 ? 7.068 -8.304 -11.268 1.00 96.81 83 ASP A O 1
ATOM 629 N N . GLY A 1 84 ? 9.008 -7.448 -11.970 1.00 93.19 84 GLY A N 1
ATOM 630 C CA . GLY A 1 84 ? 8.518 -7.095 -13.300 1.00 93.19 84 GLY A CA 1
ATOM 631 C C . GLY A 1 84 ? 8.257 -8.296 -14.209 1.00 93.19 84 GLY A C 1
ATOM 632 O O . GLY A 1 84 ? 7.473 -8.178 -15.149 1.00 93.19 84 GLY A O 1
ATOM 633 N N . ALA A 1 85 ? 8.856 -9.456 -13.922 1.00 94.94 85 ALA A N 1
ATOM 634 C CA . ALA A 1 85 ? 8.671 -10.675 -14.707 1.00 94.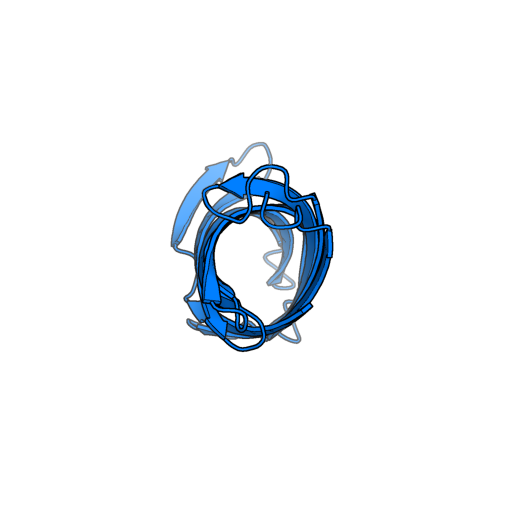94 85 ALA A CA 1
ATOM 635 C C . ALA A 1 85 ? 7.419 -11.454 -14.282 1.00 94.94 85 ALA A C 1
ATOM 637 O O . ALA A 1 85 ? 6.746 -12.061 -15.113 1.00 94.94 85 ALA A O 1
ATOM 638 N N . THR A 1 86 ? 7.118 -11.454 -12.985 1.00 95.94 86 THR A N 1
ATOM 639 C CA . THR A 1 86 ? 6.011 -12.217 -12.391 1.00 95.94 86 THR A CA 1
ATOM 640 C C . THR A 1 86 ? 4.836 -11.346 -11.966 1.00 95.94 86 THR A C 1
ATOM 642 O O . THR A 1 86 ? 3.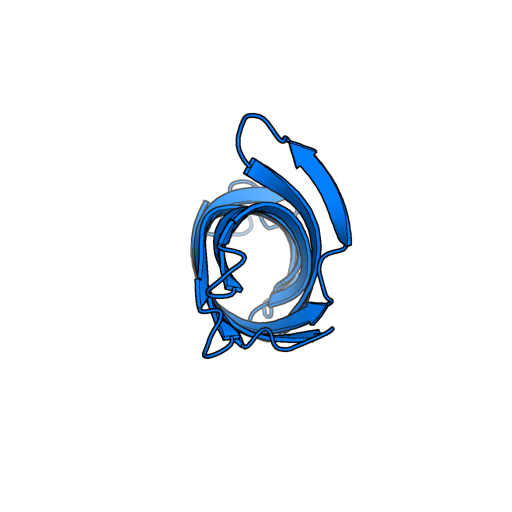789 -11.884 -11.624 1.00 95.94 86 THR A O 1
ATOM 645 N N . HIS A 1 87 ? 4.994 -10.021 -11.970 1.00 94.25 87 HIS A N 1
ATOM 646 C CA . HIS A 1 87 ? 4.035 -9.032 -11.464 1.00 94.25 87 HIS A CA 1
ATOM 647 C C . HIS A 1 87 ? 3.651 -9.212 -9.990 1.00 94.25 87 HIS A C 1
ATOM 649 O O . HIS A 1 87 ? 2.671 -8.622 -9.529 1.00 94.25 87 HIS A O 1
ATOM 655 N N . VAL A 1 88 ? 4.416 -10.009 -9.241 1.00 96.62 88 VAL A N 1
ATOM 656 C CA . VAL A 1 88 ? 4.210 -10.201 -7.808 1.00 96.62 88 VAL A CA 1
ATOM 657 C C . VAL A 1 88 ? 4.648 -8.940 -7.078 1.00 96.62 88 VAL A C 1
ATOM 659 O O . VAL A 1 88 ? 5.759 -8.444 -7.274 1.00 96.62 88 VAL A O 1
ATOM 662 N N . SER A 1 89 ? 3.767 -8.430 -6.226 1.00 96.19 89 SER A N 1
ATOM 663 C CA . SER A 1 89 ? 4.022 -7.291 -5.360 1.00 96.19 89 SER A CA 1
ATOM 664 C C . SER A 1 89 ? 4.100 -7.717 -3.904 1.00 96.19 89 SER A C 1
ATOM 666 O O . SER A 1 89 ? 3.324 -8.561 -3.465 1.00 96.19 89 SER A O 1
ATOM 668 N N . HIS A 1 90 ? 4.966 -7.054 -3.150 1.00 97.25 90 HIS A N 1
ATOM 669 C CA . HIS A 1 90 ? 5.065 -7.197 -1.706 1.00 97.25 90 HIS A CA 1
ATOM 670 C C . HIS A 1 90 ? 5.243 -5.823 -1.063 1.00 97.25 90 HIS A C 1
ATOM 672 O O . HIS A 1 90 ? 6.004 -4.991 -1.573 1.00 97.25 90 HIS A O 1
ATOM 678 N N . ALA A 1 91 ? 4.563 -5.587 0.054 1.00 96.56 91 ALA A N 1
ATOM 679 C CA . ALA A 1 91 ? 4.678 -4.359 0.817 1.00 96.56 91 ALA A CA 1
ATOM 680 C C . ALA A 1 91 ? 4.698 -4.610 2.328 1.00 96.56 91 ALA A C 1
ATOM 682 O O . ALA A 1 91 ? 3.971 -5.456 2.841 1.00 96.56 91 ALA A O 1
ATOM 683 N N . GLU A 1 92 ? 5.485 -3.814 3.054 1.00 96.88 92 GLU A N 1
ATOM 684 C CA . GLU A 1 92 ? 5.544 -3.828 4.518 1.00 96.88 92 GLU A CA 1
ATOM 685 C C . GLU A 1 92 ? 5.535 -2.414 5.083 1.00 96.88 92 GLU A C 1
ATOM 687 O O . GLU A 1 92 ? 6.281 -1.525 4.648 1.00 96.88 92 GLU A O 1
ATOM 692 N N . 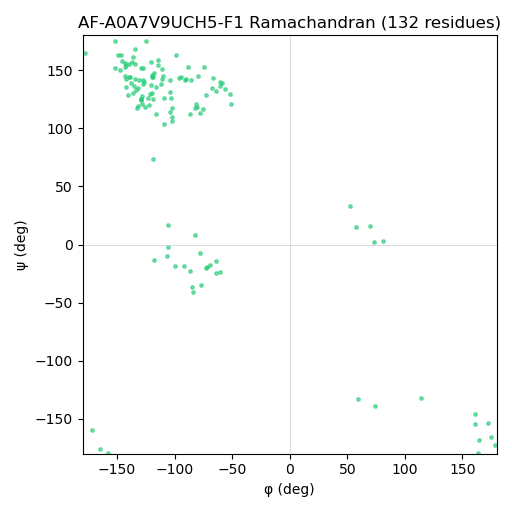GLY A 1 93 ? 4.742 -2.212 6.131 1.00 95.94 93 GLY A N 1
ATOM 693 C CA . GLY A 1 93 ? 4.527 -0.900 6.709 1.00 95.94 93 GLY A CA 1
ATOM 694 C C . GLY A 1 93 ? 4.201 -0.881 8.191 1.00 95.94 93 GLY A C 1
ATOM 695 O O . GLY A 1 93 ? 4.042 -1.896 8.874 1.00 95.94 93 GLY A O 1
ATOM 696 N N . LYS A 1 94 ? 4.115 0.346 8.701 1.00 96.88 94 LYS A N 1
ATOM 697 C CA . LYS A 1 94 ? 3.689 0.645 10.068 1.00 96.88 94 LYS A CA 1
ATOM 698 C C . LYS A 1 94 ? 2.403 1.444 10.050 1.00 96.88 94 LYS A C 1
ATOM 700 O O . LYS A 1 94 ? 2.309 2.440 9.338 1.00 96.88 94 LYS A O 1
ATOM 705 N N . ILE A 1 95 ? 1.467 1.067 10.913 1.00 96.00 95 ILE A N 1
ATOM 706 C CA . ILE A 1 95 ? 0.305 1.894 11.235 1.00 96.00 95 ILE A CA 1
ATOM 707 C C . ILE A 1 95 ? 0.795 3.008 12.158 1.00 96.00 95 ILE A C 1
ATOM 709 O O . ILE A 1 95 ? 1.291 2.751 13.257 1.00 96.00 95 ILE A O 1
ATOM 713 N N . LEU A 1 96 ? 0.688 4.244 11.683 1.00 95.56 96 LEU A N 1
ATOM 714 C CA . LEU A 1 96 ? 1.178 5.445 12.357 1.00 95.56 96 LEU A CA 1
ATOM 715 C C . LEU A 1 96 ? 0.120 6.095 13.251 1.00 95.56 96 LEU A C 1
ATOM 717 O O . LEU A 1 96 ? 0.445 6.927 14.097 1.00 95.56 96 LEU A O 1
ATOM 721 N N . GLY A 1 97 ? -1.149 5.763 13.036 1.00 95.19 97 GLY A N 1
ATOM 722 C CA . GLY A 1 97 ? -2.259 6.391 13.727 1.00 95.19 97 GLY A CA 1
ATOM 723 C C . GLY A 1 97 ? -3.584 6.128 13.038 1.00 95.19 97 GLY A C 1
ATOM 724 O O . GLY A 1 97 ? -3.656 5.482 11.994 1.00 95.19 97 GLY A O 1
ATOM 725 N N . GLY A 1 98 ? -4.635 6.691 13.619 1.00 95.38 98 GLY A N 1
ATOM 726 C CA . GLY A 1 98 ? -5.958 6.703 13.024 1.00 95.38 98 GLY A CA 1
ATOM 727 C C . GLY A 1 98 ? -6.830 7.819 13.581 1.00 95.38 98 GLY A C 1
ATOM 728 O O . GLY A 1 98 ? -6.397 8.600 14.436 1.00 95.38 98 GLY A O 1
ATOM 729 N N . THR A 1 99 ? -8.061 7.886 13.091 1.00 96.38 99 THR A N 1
ATOM 730 C CA . THR A 1 99 ? -9.106 8.825 13.527 1.00 96.38 99 THR A CA 1
ATOM 731 C C . THR A 1 99 ? -10.366 8.068 13.952 1.00 96.38 99 THR A C 1
ATOM 733 O O . THR A 1 99 ? -10.414 6.843 13.848 1.00 96.38 99 THR A O 1
ATOM 736 N N . GLY A 1 100 ? -11.377 8.776 14.467 1.00 94.75 100 GLY A N 1
ATOM 737 C CA . GLY A 1 100 ? -12.619 8.154 14.937 1.00 94.75 100 GLY A CA 1
ATOM 738 C C . GLY A 1 100 ? -12.364 7.138 16.051 1.00 94.75 100 GLY A C 1
ATOM 739 O O . GLY A 1 100 ? -11.574 7.399 16.965 1.00 94.75 100 GLY A O 1
ATOM 740 N N . ASP A 1 101 ? -12.971 5.958 15.925 1.00 94.31 101 ASP A N 1
ATOM 741 C CA . ASP A 1 101 ? -12.787 4.839 16.858 1.00 94.31 101 ASP A CA 1
ATOM 742 C C . ASP A 1 101 ? -11.345 4.304 16.873 1.00 94.31 101 ASP A C 1
ATOM 744 O O . ASP A 1 101 ? -10.951 3.555 17.766 1.00 94.31 101 ASP A O 1
ATOM 748 N N . TRP A 1 102 ? -10.535 4.679 15.883 1.00 93.88 102 TRP A N 1
ATOM 749 C CA . TRP A 1 102 ? -9.174 4.190 15.686 1.00 93.88 102 TRP A CA 1
ATOM 750 C C . TRP A 1 102 ? -8.108 5.219 16.067 1.00 93.88 102 TRP A C 1
ATOM 752 O O . TRP A 1 102 ? -6.936 5.082 15.706 1.00 93.88 102 TRP A O 1
ATOM 762 N N . LYS A 1 103 ? -8.466 6.261 16.819 1.00 94.38 103 LYS A N 1
ATOM 763 C CA . LYS A 1 103 ? -7.497 7.238 17.332 1.00 94.38 103 LYS A CA 1
ATOM 764 C C . LYS A 1 103 ? -6.402 6.548 18.155 1.00 94.38 103 LYS A C 1
ATOM 766 O O . LYS A 1 103 ? -6.717 5.772 19.037 1.00 94.38 103 LYS A O 1
ATOM 771 N N . LYS A 1 104 ? -5.120 6.880 17.940 1.00 91.00 104 LYS A N 1
ATOM 772 C CA . LYS A 1 104 ? -3.938 6.255 18.603 1.00 91.00 104 LYS A CA 1
ATOM 773 C C . LYS A 1 104 ? -3.627 4.805 18.196 1.00 91.00 104 LYS A C 1
ATOM 775 O O . LYS A 1 104 ? -2.866 4.126 18.878 1.00 91.00 104 LYS A O 1
ATOM 780 N N . SER A 1 105 ? -4.197 4.343 17.094 1.00 93.88 105 SER A N 1
ATOM 781 C CA . SER A 1 105 ? -3.865 3.048 16.503 1.00 93.88 105 SER A CA 1
ATOM 782 C C . SER A 1 105 ? -2.393 2.924 16.135 1.00 93.88 105 SER A C 1
ATOM 784 O O . SER A 1 105 ? -1.812 3.865 15.604 1.00 93.88 105 SER A O 1
ATOM 786 N N . SER A 1 106 ? -1.797 1.763 16.393 1.00 95.12 106 SER A N 1
ATOM 787 C CA . SER A 1 106 ? -0.416 1.473 16.005 1.00 95.12 106 SER A CA 1
ATOM 788 C C . SER A 1 106 ? -0.194 -0.016 15.766 1.00 95.12 106 SER A C 1
ATOM 790 O O . SER A 1 106 ? -0.875 -0.872 16.338 1.00 95.12 106 SER A O 1
ATOM 792 N N . GLY A 1 107 ? 0.760 -0.345 14.903 1.00 95.00 107 GLY A N 1
ATOM 793 C CA . GLY A 1 107 ? 0.996 -1.731 14.532 1.00 95.00 107 GLY A CA 1
ATOM 794 C C . GLY A 1 107 ? 1.835 -1.892 13.279 1.00 95.00 107 GLY A C 1
ATOM 795 O O . GLY A 1 107 ? 2.427 -0.935 12.778 1.00 95.00 107 GLY A O 1
ATOM 796 N N . TYR A 1 108 ? 1.848 -3.122 12.788 1.00 94.94 108 TYR A N 1
ATOM 797 C CA . TYR A 1 108 ? 2.531 -3.541 11.575 1.00 94.94 108 TYR A CA 1
ATOM 798 C C . TYR A 1 108 ? 1.521 -4.052 10.562 1.00 94.94 108 TYR A C 1
ATOM 800 O O . TYR 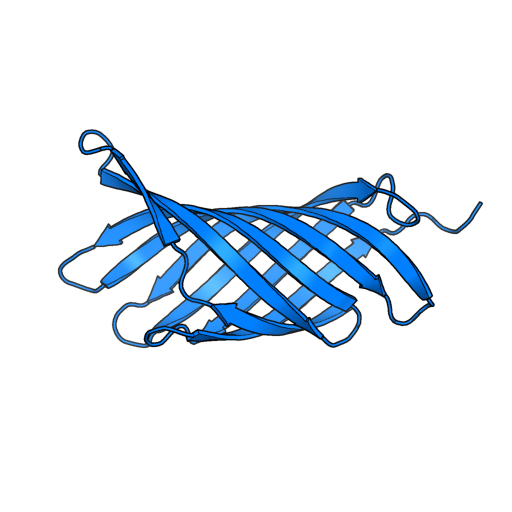A 1 108 ? 0.496 -4.631 10.928 1.00 94.94 108 TYR A O 1
ATOM 808 N N . TYR A 1 109 ? 1.839 -3.824 9.303 1.00 92.06 109 TYR A N 1
ATOM 809 C CA . TYR A 1 109 ? 1.033 -4.156 8.144 1.00 92.06 109 TYR A CA 1
ATOM 810 C C . TYR A 1 109 ? 1.946 -4.797 7.105 1.00 92.06 109 TYR A C 1
ATOM 812 O O . TYR A 1 109 ? 3.087 -4.358 6.953 1.00 92.06 109 TYR A O 1
ATOM 820 N N . TRP A 1 110 ? 1.445 -5.795 6.394 1.00 95.56 110 TRP A N 1
ATOM 821 C CA . TRP A 1 110 ? 2.049 -6.265 5.159 1.00 95.56 110 TRP A CA 1
ATOM 822 C C . TRP A 1 110 ? 0.965 -6.671 4.165 1.00 95.56 110 TRP A C 1
ATOM 824 O O . TRP A 1 110 ? -0.160 -7.002 4.557 1.00 95.56 110 TRP A O 1
ATOM 834 N N . ALA A 1 111 ? 1.313 -6.637 2.888 1.00 96.00 111 ALA A N 1
ATOM 835 C CA . ALA A 1 111 ? 0.453 -7.067 1.803 1.00 96.00 111 ALA A CA 1
ATOM 836 C C . ALA A 1 111 ? 1.262 -7.761 0.716 1.00 96.00 111 ALA A C 1
ATOM 838 O O . ALA A 1 111 ? 2.391 -7.369 0.419 1.00 96.00 111 ALA A O 1
ATOM 839 N N . ASP A 1 112 ? 0.643 -8.766 0.118 1.00 97.19 112 ASP A N 1
ATOM 840 C CA . ASP A 1 112 ? 1.167 -9.524 -1.007 1.00 97.19 112 ASP A CA 1
ATOM 841 C C . ASP A 1 112 ? 0.114 -9.517 -2.108 1.00 97.19 112 ASP A C 1
ATOM 843 O O . ASP A 1 112 ? -1.085 -9.606 -1.839 1.00 97.19 112 ASP A O 1
ATOM 847 N N . GLY A 1 113 ? 0.537 -9.405 -3.360 1.00 95.69 113 GLY A N 1
ATOM 848 C CA . GLY A 1 113 ? -0.413 -9.308 -4.459 1.00 95.69 113 GLY A CA 1
ATOM 849 C C . GLY A 1 113 ? 0.184 -9.555 -5.827 1.00 95.69 113 GLY A C 1
ATOM 850 O O . GLY A 1 113 ? 1.356 -9.892 -5.981 1.00 95.69 113 GLY A O 1
ATOM 851 N N . PHE A 1 114 ? -0.668 -9.384 -6.825 1.00 95.69 114 PHE A N 1
ATOM 852 C CA . PHE A 1 114 ? -0.360 -9.512 -8.236 1.00 95.69 114 PHE A CA 1
ATOM 853 C C . PHE A 1 114 ? -0.907 -8.289 -8.976 1.00 95.69 114 PHE A C 1
ATOM 855 O O . PHE A 1 114 ? -2.115 -8.033 -8.958 1.00 95.69 114 PHE A O 1
ATOM 862 N N . LEU A 1 115 ? -0.019 -7.526 -9.616 1.00 90.44 115 LEU A N 1
ATOM 863 C CA . LEU A 1 115 ? -0.316 -6.234 -10.243 1.00 90.44 115 LEU A CA 1
ATOM 864 C C . LEU A 1 115 ? -0.037 -6.290 -11.755 1.00 90.44 115 LEU A C 1
ATOM 866 O O . LEU A 1 115 ? 0.956 -5.742 -12.234 1.00 90.44 115 LEU A O 1
ATOM 870 N N . ALA A 1 116 ? -0.898 -6.969 -12.519 1.00 82.31 116 ALA A N 1
ATOM 871 C CA . ALA A 1 116 ? -0.757 -7.058 -13.974 1.00 82.31 116 ALA A CA 1
ATOM 872 C C . ALA A 1 116 ? -1.721 -6.115 -14.707 1.00 82.31 116 ALA A C 1
ATOM 874 O O . ALA A 1 116 ? -2.942 -6.277 -14.680 1.00 82.31 116 ALA A O 1
ATOM 875 N N . GLY A 1 117 ? -1.156 -5.161 -15.446 1.00 83.00 117 GLY A N 1
ATOM 876 C CA . GLY A 1 117 ? -1.930 -4.243 -16.278 1.00 83.00 117 GLY A CA 1
ATOM 877 C C . GLY A 1 117 ? -2.679 -3.181 -15.458 1.00 83.00 117 GLY A C 1
ATOM 878 O O . GLY A 1 117 ? -2.100 -2.608 -14.536 1.00 83.00 117 GLY A O 1
ATOM 879 N N . PRO A 1 118 ? -3.936 -2.844 -15.807 1.00 84.88 118 PRO A N 1
ATOM 880 C CA . PRO A 1 118 ? -4.638 -1.701 -15.220 1.00 84.88 118 PRO A CA 1
ATOM 881 C C . PRO A 1 118 ? -5.200 -1.966 -13.815 1.00 84.88 118 PRO A C 1
ATOM 883 O O . PRO A 1 118 ? -5.722 -1.043 -13.188 1.00 84.88 118 PRO A O 1
ATOM 886 N N . THR A 1 119 ? -5.146 -3.208 -13.336 1.00 88.75 119 THR A N 1
ATOM 887 C CA . THR A 1 119 ? -5.724 -3.626 -12.057 1.00 88.75 119 THR A CA 1
ATOM 888 C C . THR A 1 119 ? -4.840 -4.655 -11.369 1.00 88.75 119 THR A C 1
ATOM 890 O O . THR A 1 119 ? -4.162 -5.434 -12.033 1.00 88.75 119 THR A O 1
ATOM 893 N N . GLY A 1 120 ? -4.903 -4.706 -10.045 1.00 92.06 120 GLY A N 1
ATOM 894 C CA . GLY A 1 120 ? -4.217 -5.698 -9.23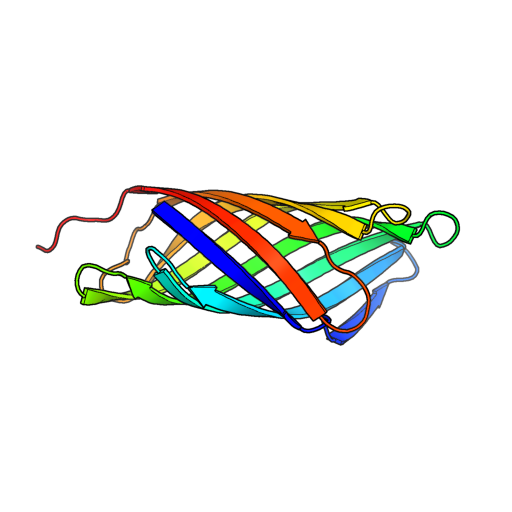3 1.00 92.06 120 GLY A CA 1
ATOM 895 C C . GLY A 1 120 ? -5.102 -6.262 -8.133 1.00 92.06 120 GLY A C 1
ATOM 896 O O . GLY A 1 120 ? -6.127 -5.676 -7.786 1.00 92.06 120 GLY A O 1
ATOM 897 N N . VAL A 1 121 ? -4.714 -7.411 -7.596 1.00 95.88 121 VAL A N 1
ATOM 898 C CA . VAL A 1 121 ? -5.415 -8.081 -6.495 1.00 95.88 121 VAL A CA 1
ATOM 899 C C . VAL A 1 121 ? -4.411 -8.665 -5.520 1.00 95.88 121 VAL A C 1
ATOM 901 O O . VAL A 1 121 ? -3.288 -8.990 -5.906 1.00 95.88 121 VAL A O 1
ATOM 904 N N . GLY A 1 122 ? -4.817 -8.843 -4.273 1.00 95.81 122 GLY A N 1
ATOM 905 C CA . GLY A 1 122 ? -3.976 -9.511 -3.298 1.00 95.81 122 GLY A CA 1
ATOM 906 C C . GLY A 1 122 ? -4.595 -9.575 -1.920 1.00 95.81 122 GLY A C 1
ATOM 907 O O . GLY A 1 122 ? -5.749 -9.193 -1.712 1.00 95.81 122 GLY A O 1
ATOM 908 N N . ASP A 1 123 ? -3.782 -10.034 -0.984 1.00 96.00 123 ASP A N 1
ATOM 909 C CA . ASP A 1 123 ? -4.127 -10.177 0.416 1.00 96.00 123 ASP A CA 1
ATOM 910 C C . ASP A 1 123 ? -3.344 -9.170 1.251 1.00 96.00 123 ASP A C 1
ATOM 912 O O . ASP A 1 123 ? -2.212 -8.792 0.944 1.00 96.00 123 ASP A O 1
ATOM 916 N N . TRP A 1 124 ? -3.936 -8.764 2.364 1.00 92.69 124 TRP A N 1
ATOM 917 C CA . TRP A 1 124 ? -3.260 -7.966 3.372 1.00 92.69 124 TRP A CA 1
ATOM 918 C C . TRP A 1 124 ? -3.439 -8.589 4.748 1.00 92.69 124 TRP A C 1
ATOM 920 O O . TRP A 1 124 ? -4.435 -9.251 5.061 1.00 92.69 124 TRP A O 1
ATOM 930 N N . CYS A 1 125 ? -2.465 -8.335 5.609 1.00 93.44 125 CYS A N 1
ATOM 931 C CA . CYS A 1 125 ? -2.488 -8.723 7.004 1.00 93.44 125 CYS A CA 1
ATOM 932 C C . CYS A 1 125 ? -1.908 -7.605 7.870 1.00 93.44 125 CYS A C 1
ATOM 934 O O . CYS A 1 125 ? -0.976 -6.895 7.504 1.00 93.44 125 CYS A O 1
ATOM 936 N N . ALA A 1 126 ? -2.475 -7.439 9.060 1.00 90.19 126 ALA A N 1
ATOM 937 C CA . ALA A 1 126 ? -2.013 -6.453 10.020 1.00 90.19 126 ALA A CA 1
ATOM 938 C C . ALA A 1 126 ? -2.077 -6.976 11.453 1.00 90.19 126 ALA A C 1
ATOM 940 O O . ALA A 1 126 ? -3.098 -7.506 11.909 1.00 90.19 126 ALA A O 1
ATOM 941 N N . ASN A 1 127 ? -1.005 -6.719 12.194 1.00 90.62 127 ASN A N 1
ATOM 942 C CA . ASN A 1 127 ? -0.947 -6.855 13.641 1.00 90.62 127 ASN A CA 1
ATOM 943 C C . ASN A 1 127 ? -1.056 -5.459 14.251 1.00 90.62 127 ASN A C 1
ATOM 945 O O . ASN A 1 127 ? -0.116 -4.669 14.185 1.00 90.62 127 ASN A O 1
ATOM 949 N N . TRP A 1 128 ? -2.215 -5.142 14.826 1.00 86.50 128 TRP A N 1
ATOM 950 C CA . TRP A 1 128 ? -2.572 -3.782 15.226 1.00 86.50 128 TRP A CA 1
ATOM 951 C C . TRP A 1 128 ? -3.226 -3.765 16.611 1.00 86.50 128 TRP A C 1
ATOM 953 O O . TRP A 1 128 ? -4.172 -4.503 16.884 1.00 86.50 128 TRP A O 1
ATOM 963 N N . VAL A 1 129 ? -2.728 -2.881 17.477 1.00 83.06 129 VAL A N 1
ATOM 964 C CA . VAL A 1 129 ? -3.354 -2.504 18.747 1.00 83.06 129 VAL A CA 1
ATOM 965 C C . VAL A 1 129 ? -4.361 -1.363 18.547 1.00 83.06 129 VAL A C 1
ATOM 967 O O . VAL A 1 129 ? -3.988 -0.220 18.267 1.00 83.06 129 VAL A O 1
ATOM 970 N N . ARG A 1 130 ? -5.649 -1.666 18.740 1.00 77.75 130 ARG A N 1
ATOM 971 C CA . ARG A 1 130 ? -6.726 -0.667 18.827 1.00 77.75 130 ARG A CA 1
ATOM 972 C C . ARG A 1 130 ? -6.936 -0.234 20.280 1.00 77.75 130 ARG A C 1
ATOM 974 O O . ARG A 1 130 ? -6.890 -1.091 21.166 1.00 77.75 130 ARG A O 1
ATOM 981 N N . PRO A 1 131 ? -7.202 1.055 20.558 1.00 71.56 131 PRO A N 1
ATOM 982 C CA . PRO A 1 131 ? -7.711 1.436 21.868 1.00 71.56 131 PRO A CA 1
ATOM 983 C C . PRO A 1 131 ? -9.044 0.728 22.114 1.00 71.56 131 PRO A C 1
ATOM 985 O O . PRO A 1 131 ? -9.875 0.616 21.213 1.00 71.56 131 PRO A O 1
ATOM 988 N N . ARG A 1 132 ? -9.262 0.259 23.343 1.00 62.50 132 ARG A N 1
ATOM 989 C CA . ARG A 1 132 ? -10.598 -0.175 23.762 1.00 62.50 132 ARG A CA 1
ATOM 990 C C . ARG A 1 132 ? -11.514 1.049 23.795 1.00 62.50 132 ARG A C 1
ATOM 992 O O . ARG A 1 132 ? -11.053 2.127 24.169 1.00 62.50 132 ARG A O 1
ATOM 999 N N . ARG A 1 133 ? -12.786 0.875 23.409 1.00 60.66 133 ARG A N 1
ATOM 1000 C CA . ARG A 1 133 ? -13.819 1.901 23.613 1.00 60.66 133 ARG A CA 1
ATOM 1001 C C . ARG A 1 133 ? -13.779 2.328 25.085 1.00 60.66 133 ARG A C 1
ATOM 1003 O O . ARG A 1 133 ? -13.854 1.465 25.960 1.00 60.66 133 ARG A O 1
ATOM 1010 N N . GLY A 1 134 ? -13.539 3.618 25.308 1.00 51.56 134 GLY A N 1
ATOM 1011 C CA . GLY A 1 134 ? -13.702 4.259 26.612 1.00 51.56 134 GLY A CA 1
ATOM 1012 C C . GLY A 1 134 ? -15.153 4.627 26.852 1.00 51.56 134 GLY A C 1
ATOM 1013 O O . GLY A 1 134 ? -15.901 4.706 25.851 1.00 51.56 134 GLY A O 1
#

Mean predicted aligned error: 3.69 Å

pLDDT: mean 93.28, std 6.65, range [51.56, 98.12]